Protein AF-A0A662HKM4-F1 (afdb_monomer_lite)

Secondary structure (DSSP, 8-state):
--HHHHHHHT--GGG--PPB-SSS--EEEEEEETTEEEEEEEETTEEEEEEEEEETTEEEEEEEEEEP-

Foldseek 3Di:
DDQLVVLVVPDDPVPDDWDEDDPDTDWAWSDDDPQKTWIWHQHPNFIWIKIWGDDPPDIDIDTDDTDDD

pLDDT: mean 87.0, std 7.37, range [57.56, 94.31]

Sequence (69 aa):
MNRALRALEELNIAELELREYDETGDHVMLAEAYPNYIKLVRHAGRYMVIAGLWRQSRAEEVYVALLEE

Radius of gyration: 11.88 Å; chains: 1; bounding box: 29×28×30 Å

Structure (mmCIF, N/CA/C/O backbone):
data_AF-A0A662HKM4-F1
#
_entry.id   AF-A0A662HKM4-F1
#
loop_
_atom_site.group_PDB
_atom_site.id
_atom_site.type_symbol
_atom_site.label_atom_id
_atom_site.label_alt_id
_atom_site.label_comp_id
_atom_site.label_asym_id
_atom_site.label_entity_id
_atom_site.label_seq_id
_atom_site.pdbx_PDB_ins_code
_atom_site.Cartn_x
_atom_site.Cartn_y
_atom_site.Cartn_z
_atom_site.occupancy
_atom_site.B_iso_or_equiv
_atom_site.auth_seq_id
_atom_site.auth_comp_id
_atom_site.auth_asym_id
_atom_site.auth_atom_id
_atom_site.pdbx_PDB_model_num
ATOM 1 N N . MET A 1 1 ? 1.210 9.283 -19.132 1.00 57.56 1 MET A N 1
ATOM 2 C CA . MET A 1 1 ? 0.775 9.352 -17.720 1.00 57.56 1 MET A CA 1
ATOM 3 C C . MET A 1 1 ? 1.169 8.048 -17.039 1.00 57.56 1 MET A C 1
ATOM 5 O O . MET A 1 1 ? 1.030 7.009 -17.675 1.00 57.56 1 MET A O 1
ATOM 9 N N . ASN A 1 2 ? 1.753 8.088 -15.838 1.00 76.81 2 ASN A N 1
ATOM 10 C CA . ASN A 1 2 ? 2.244 6.891 -15.139 1.00 76.81 2 ASN A CA 1
ATOM 11 C C . ASN A 1 2 ? 1.053 6.027 -14.670 1.00 76.81 2 ASN A C 1
ATOM 13 O O . ASN A 1 2 ? 0.088 6.570 -14.139 1.00 76.81 2 ASN A O 1
ATOM 17 N N . ARG A 1 3 ? 1.110 4.702 -14.867 1.00 80.00 3 ARG A N 1
ATOM 18 C CA . ARG A 1 3 ? 0.038 3.750 -14.511 1.00 80.00 3 ARG A CA 1
ATOM 19 C C . ARG A 1 3 ? -0.358 3.837 -13.033 1.00 80.00 3 ARG A C 1
ATOM 21 O O . ARG A 1 3 ? -1.545 3.800 -12.739 1.00 80.00 3 ARG A O 1
ATOM 28 N N . ALA A 1 4 ? 0.620 4.026 -12.143 1.00 76.62 4 ALA A N 1
ATOM 29 C CA . ALA A 1 4 ? 0.381 4.191 -10.707 1.00 76.62 4 ALA A CA 1
ATOM 30 C C . ALA A 1 4 ? -0.467 5.429 -10.395 1.00 76.62 4 ALA A C 1
ATOM 32 O O . ALA A 1 4 ? -1.361 5.381 -9.559 1.00 76.62 4 ALA A O 1
ATOM 33 N N . LEU A 1 5 ? -0.175 6.534 -11.088 1.00 77.38 5 LEU A N 1
ATOM 34 C CA . LEU A 1 5 ? -0.846 7.810 -10.866 1.00 77.38 5 LEU A CA 1
ATOM 35 C C . LEU A 1 5 ? -2.317 7.717 -11.271 1.00 77.38 5 LEU A C 1
ATOM 37 O O . LEU A 1 5 ? -3.185 8.114 -10.511 1.00 77.38 5 LEU A O 1
ATOM 41 N N . ARG A 1 6 ? -2.591 7.084 -12.418 1.00 84.44 6 ARG A N 1
ATOM 42 C CA . ARG A 1 6 ? -3.960 6.832 -12.875 1.00 84.44 6 ARG A CA 1
ATOM 43 C C . ARG A 1 6 ? -4.730 5.923 -11.913 1.00 84.44 6 ARG A C 1
ATOM 45 O O . ARG A 1 6 ? -5.881 6.199 -11.617 1.00 84.44 6 ARG A O 1
ATOM 52 N N . ALA A 1 7 ? -4.091 4.861 -11.414 1.00 83.38 7 ALA A N 1
ATOM 53 C CA . ALA A 1 7 ? -4.717 3.968 -10.442 1.00 83.38 7 ALA A CA 1
ATOM 54 C C . ALA A 1 7 ? -5.085 4.702 -9.145 1.00 83.38 7 ALA A C 1
ATOM 56 O O . ALA A 1 7 ? -6.144 4.435 -8.598 1.00 83.38 7 ALA A O 1
ATOM 57 N N . LEU A 1 8 ? -4.242 5.632 -8.680 1.00 80.81 8 LEU A N 1
ATOM 58 C CA . LEU A 1 8 ? -4.539 6.490 -7.529 1.00 80.81 8 LEU A CA 1
ATOM 59 C C . LEU A 1 8 ? -5.672 7.484 -7.813 1.00 80.81 8 LEU A C 1
ATOM 61 O O . LEU A 1 8 ? -6.536 7.656 -6.966 1.00 80.81 8 LEU A O 1
ATOM 65 N N . GLU A 1 9 ? -5.677 8.119 -8.986 1.00 84.00 9 GLU A N 1
ATOM 66 C CA . GLU A 1 9 ? -6.720 9.076 -9.394 1.00 84.00 9 GLU A CA 1
ATOM 67 C C . GLU A 1 9 ? -8.110 8.430 -9.497 1.00 84.00 9 GLU A C 1
ATOM 69 O O . GLU A 1 9 ? -9.116 9.083 -9.237 1.00 84.00 9 GLU A O 1
ATOM 74 N N . GLU A 1 10 ? -8.172 7.157 -9.887 1.00 86.38 10 GLU A N 1
ATOM 75 C CA . GLU A 1 10 ? -9.417 6.391 -10.019 1.00 86.38 10 GLU A CA 1
ATOM 76 C C . GLU A 1 10 ? -9.853 5.729 -8.691 1.00 86.38 10 GLU A C 1
ATOM 78 O O . GLU A 1 10 ? -10.957 5.189 -8.608 1.00 86.38 10 GLU A O 1
ATOM 83 N N . LEU A 1 11 ? -9.011 5.757 -7.651 1.00 86.56 11 LEU A N 1
ATOM 84 C CA . LEU A 1 11 ? -9.257 5.089 -6.372 1.00 86.56 11 LEU A CA 1
ATOM 85 C C . LEU A 1 11 ? -10.104 5.962 -5.434 1.00 86.56 11 LEU A C 1
ATOM 87 O O . LEU A 1 11 ? -9.700 7.067 -5.077 1.00 86.56 11 LEU A O 1
ATOM 91 N N . ASN A 1 12 ? -11.223 5.433 -4.933 1.00 87.25 12 ASN A N 1
ATOM 92 C CA . ASN A 1 12 ? -11.937 6.051 -3.816 1.00 87.25 12 ASN A CA 1
ATOM 93 C C . ASN A 1 12 ? -11.461 5.451 -2.485 1.00 87.25 12 ASN A C 1
ATOM 95 O O . ASN A 1 12 ? -11.871 4.359 -2.100 1.00 87.25 12 ASN A O 1
ATOM 99 N N . ILE A 1 13 ? -10.585 6.167 -1.776 1.00 81.31 13 ILE A N 1
ATOM 100 C CA . ILE A 1 13 ? -9.972 5.690 -0.523 1.00 81.31 13 ILE A CA 1
ATOM 101 C C . ILE A 1 13 ? -11.020 5.457 0.571 1.00 81.31 13 ILE A C 1
ATOM 103 O O . ILE A 1 13 ? -10.875 4.523 1.357 1.00 81.31 13 ILE A O 1
ATOM 107 N N . ALA A 1 14 ? -12.090 6.256 0.594 1.00 81.12 14 ALA A N 1
ATOM 108 C CA . ALA A 1 14 ? -13.151 6.150 1.596 1.00 81.12 14 ALA A CA 1
ATOM 109 C C . ALA A 1 14 ? -13.962 4.845 1.484 1.00 81.12 14 ALA A C 1
ATOM 111 O O . ALA A 1 14 ? -14.610 4.441 2.444 1.00 81.12 14 ALA A O 1
ATOM 112 N N . GLU A 1 15 ? -13.924 4.183 0.326 1.00 87.31 15 GLU A N 1
ATOM 113 C CA . GLU A 1 15 ? -14.595 2.899 0.087 1.00 87.31 15 GLU A CA 1
ATOM 114 C C . GLU A 1 15 ? -13.682 1.694 0.341 1.00 87.31 15 GLU A C 1
ATOM 116 O O . GLU A 1 15 ? -14.124 0.548 0.254 1.00 87.31 15 GLU A O 1
ATOM 121 N N . LEU A 1 16 ? -12.400 1.922 0.643 1.00 86.50 16 LEU A N 1
ATOM 122 C CA . LEU A 1 16 ? -11.479 0.838 0.945 1.00 86.50 16 LEU A CA 1
ATOM 123 C C . LEU A 1 16 ? -11.654 0.358 2.386 1.00 86.50 16 LEU A C 1
ATOM 125 O O . LEU A 1 16 ? -11.696 1.143 3.330 1.00 86.50 16 LEU A O 1
ATOM 129 N N . GLU A 1 17 ? -11.663 -0.961 2.553 1.00 88.50 17 GLU A N 1
ATOM 130 C CA . GLU A 1 17 ? -11.650 -1.634 3.853 1.00 88.50 17 GLU A CA 1
ATOM 131 C C . GLU A 1 17 ? -10.463 -2.602 3.923 1.00 88.50 17 GLU A C 1
ATOM 133 O O . GLU A 1 17 ? -10.616 -3.820 3.982 1.00 88.50 17 GLU A O 1
ATOM 138 N N . LEU A 1 18 ? -9.243 -2.059 3.866 1.00 89.88 18 LEU A N 1
ATOM 139 C CA . LEU A 1 18 ? -8.031 -2.875 3.977 1.00 89.88 18 LEU A CA 1
ATOM 140 C C . LEU A 1 18 ? -7.790 -3.303 5.427 1.00 89.88 18 LEU A C 1
ATOM 142 O O . LEU A 1 18 ? -7.879 -2.483 6.350 1.00 89.88 18 LEU A O 1
ATOM 146 N N . ARG A 1 19 ? -7.415 -4.573 5.620 1.00 91.62 19 ARG A N 1
ATOM 147 C CA . ARG A 1 19 ? -6.851 -5.051 6.888 1.00 91.62 19 ARG A CA 1
ATOM 148 C C . ARG A 1 19 ? -5.456 -4.474 7.119 1.00 91.62 19 ARG A C 1
ATOM 150 O O . ARG A 1 19 ? -4.729 -4.175 6.174 1.00 91.62 19 ARG A O 1
ATOM 157 N N . GLU A 1 20 ? -5.106 -4.354 8.395 1.00 92.25 20 GLU A N 1
ATOM 158 C CA . GLU A 1 20 ? -3.828 -3.816 8.852 1.00 92.25 20 GLU A CA 1
ATOM 159 C C . GLU A 1 20 ? -2.638 -4.587 8.260 1.00 92.25 20 GLU A C 1
ATOM 161 O O . GLU A 1 20 ? -2.610 -5.816 8.268 1.00 92.25 20 GLU A O 1
ATOM 166 N N . TYR A 1 21 ? -1.666 -3.848 7.736 1.00 88.31 21 TYR A N 1
ATOM 167 C CA . TYR A 1 21 ? -0.498 -4.361 7.041 1.00 88.31 21 TYR A CA 1
ATOM 168 C C . TYR A 1 21 ? 0.685 -4.509 8.001 1.00 88.31 21 TYR A C 1
ATOM 170 O O . TYR A 1 21 ? 1.335 -3.524 8.359 1.00 88.31 21 TYR A O 1
ATOM 178 N N . ASP A 1 22 ? 0.944 -5.750 8.415 1.00 81.69 22 ASP A N 1
ATOM 179 C CA . ASP A 1 22 ? 2.112 -6.181 9.188 1.00 81.69 22 ASP A CA 1
ATOM 180 C C . ASP A 1 22 ? 2.930 -7.256 8.438 1.00 81.69 22 ASP A C 1
ATOM 182 O O . ASP A 1 22 ? 4.001 -6.972 7.909 1.00 81.69 22 ASP A O 1
ATOM 186 N N . GLU A 1 23 ? 2.395 -8.469 8.323 1.00 74.19 23 GLU A N 1
ATOM 187 C CA . GLU A 1 23 ? 2.940 -9.629 7.618 1.00 74.19 23 GLU A CA 1
ATOM 188 C C . GLU A 1 23 ? 1.918 -10.222 6.630 1.00 74.19 23 GLU A C 1
ATOM 190 O O . GLU A 1 23 ? 2.310 -10.810 5.623 1.00 74.19 23 GLU A O 1
ATOM 195 N N . THR A 1 24 ? 0.607 -10.078 6.891 1.00 75.75 24 THR A N 1
ATOM 196 C CA . THR A 1 24 ? -0.461 -10.724 6.087 1.00 75.75 24 THR A CA 1
ATOM 197 C C . THR A 1 24 ? -1.657 -9.823 5.753 1.00 75.75 24 THR A C 1
ATOM 199 O O . THR A 1 24 ? -2.704 -10.309 5.313 1.00 75.75 24 THR A O 1
ATOM 202 N N . GLY A 1 25 ? -1.511 -8.512 5.954 1.00 84.38 25 GLY A N 1
ATOM 203 C CA . GLY A 1 25 ? -2.552 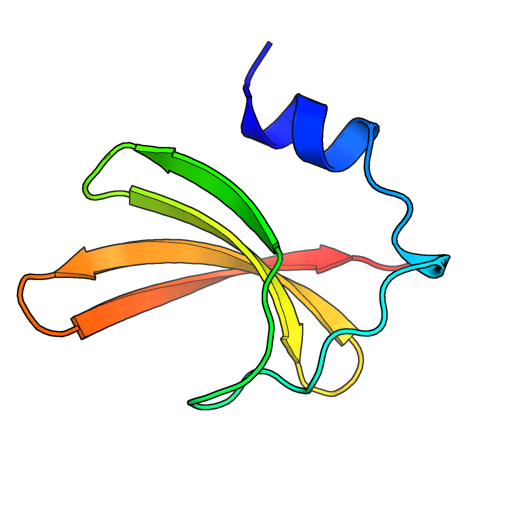-7.531 5.652 1.00 84.38 25 GLY A CA 1
ATOM 204 C C . GLY A 1 25 ? -2.887 -7.400 4.167 1.00 84.38 25 GLY A C 1
ATOM 205 O O . GLY A 1 25 ? -2.163 -7.869 3.283 1.00 84.38 25 GLY A O 1
ATOM 206 N N . ASP A 1 26 ? -3.995 -6.713 3.895 1.00 91.69 26 ASP A N 1
ATOM 207 C CA . ASP A 1 26 ? -4.436 -6.457 2.526 1.00 91.69 26 ASP A CA 1
ATOM 208 C C . ASP A 1 26 ? -3.659 -5.294 1.903 1.00 91.69 26 ASP A C 1
ATOM 210 O O . ASP A 1 26 ? -3.121 -4.418 2.585 1.00 91.69 26 ASP A O 1
ATOM 214 N N . HIS A 1 27 ? -3.611 -5.273 0.575 1.00 92.75 27 HIS A N 1
ATOM 215 C CA . HIS A 1 27 ? -3.017 -4.177 -0.175 1.00 92.75 27 HIS A CA 1
ATOM 216 C C . HIS A 1 27 ? -3.695 -4.003 -1.529 1.00 92.75 27 HIS A C 1
ATOM 218 O O . HIS A 1 27 ? -4.238 -4.949 -2.099 1.00 92.75 27 HIS A O 1
ATOM 224 N N . VAL A 1 28 ? -3.594 -2.795 -2.078 1.00 92.62 28 VAL A N 1
ATOM 225 C CA . VAL A 1 28 ? -3.955 -2.506 -3.468 1.00 92.62 28 VAL A CA 1
ATOM 226 C C . VAL A 1 28 ? -2.680 -2.250 -4.252 1.00 92.62 28 VAL A C 1
ATOM 228 O O . VAL A 1 28 ? -1.922 -1.334 -3.936 1.00 92.62 28 VAL A O 1
ATOM 231 N N . MET A 1 29 ? -2.433 -3.050 -5.286 1.00 92.62 29 MET A N 1
ATOM 232 C CA . MET A 1 29 ? -1.300 -2.828 -6.179 1.00 92.62 29 MET A CA 1
ATOM 233 C C . MET A 1 29 ? -1.599 -1.658 -7.121 1.00 92.62 29 MET A C 1
ATOM 235 O O . MET A 1 29 ? -2.512 -1.731 -7.941 1.00 92.62 29 MET A O 1
ATOM 239 N N . LEU A 1 30 ? -0.817 -0.584 -7.021 1.00 92.06 30 LEU A N 1
ATOM 240 C CA . LEU A 1 30 ? -0.979 0.620 -7.841 1.00 92.06 30 LEU A CA 1
ATOM 241 C C . LEU A 1 30 ? -0.158 0.518 -9.129 1.00 92.06 30 LEU A C 1
ATOM 243 O O . LEU A 1 30 ? -0.611 0.896 -10.210 1.00 92.06 30 LEU A O 1
ATOM 247 N N . ALA A 1 31 ? 1.056 -0.024 -9.032 1.00 91.44 31 ALA A N 1
ATOM 248 C CA . ALA A 1 31 ? 1.872 -0.372 -10.185 1.00 91.44 31 ALA A CA 1
ATOM 249 C C . ALA A 1 31 ? 2.867 -1.475 -9.852 1.00 91.44 31 ALA A C 1
ATOM 251 O O . ALA A 1 3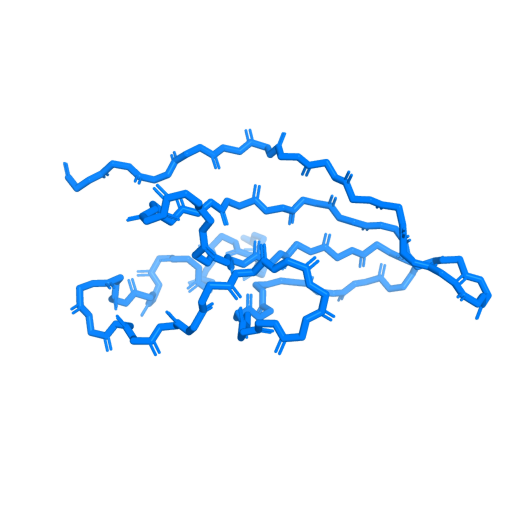1 ? 3.422 -1.516 -8.762 1.00 91.44 31 ALA A O 1
ATOM 252 N N . GLU A 1 32 ? 3.163 -2.307 -10.842 1.00 91.69 32 GLU A N 1
ATOM 253 C CA . GLU A 1 32 ? 4.177 -3.346 -10.741 1.00 91.69 32 GLU A CA 1
ATOM 254 C C . GLU A 1 32 ? 4.987 -3.397 -12.036 1.00 91.69 32 GLU A C 1
ATOM 256 O O . GLU A 1 32 ? 4.438 -3.376 -13.142 1.00 91.69 32 GLU A O 1
ATOM 261 N N . ALA A 1 33 ? 6.306 -3.422 -11.884 1.00 89.50 33 ALA A N 1
ATOM 262 C CA . ALA A 1 33 ? 7.284 -3.550 -12.949 1.00 89.50 33 ALA A CA 1
ATOM 263 C C . ALA A 1 33 ? 8.524 -4.251 -12.384 1.00 89.50 33 ALA A C 1
ATOM 265 O O . ALA A 1 33 ? 9.407 -3.597 -11.825 1.00 89.50 33 ALA A O 1
ATOM 266 N N . TYR A 1 34 ? 8.573 -5.581 -12.519 1.00 87.00 34 TYR A N 1
ATOM 267 C CA . TYR A 1 34 ? 9.597 -6.413 -11.886 1.00 87.00 34 TYR A CA 1
ATOM 268 C C . TYR A 1 34 ? 11.019 -5.855 -12.101 1.00 87.00 34 TYR A C 1
ATOM 270 O O . TYR A 1 34 ? 11.400 -5.575 -13.241 1.00 87.00 34 TYR A O 1
ATOM 278 N N . PRO A 1 35 ? 11.821 -5.708 -11.031 1.00 92.19 35 PRO A N 1
ATOM 279 C CA . PRO A 1 35 ? 11.558 -6.161 -9.657 1.00 92.19 35 PRO A CA 1
ATOM 280 C C . PRO A 1 35 ? 10.799 -5.161 -8.762 1.00 92.19 35 PRO A C 1
ATOM 282 O O . PRO A 1 35 ? 10.615 -5.437 -7.585 1.00 92.19 35 PRO A O 1
ATOM 285 N N . ASN A 1 36 ? 10.372 -4.007 -9.267 1.00 93.88 36 ASN A N 1
ATOM 286 C CA . ASN A 1 36 ? 9.808 -2.917 -8.468 1.00 93.88 36 ASN A CA 1
ATOM 287 C C . ASN A 1 36 ? 8.275 -2.922 -8.452 1.00 93.88 36 ASN A C 1
ATOM 289 O O . ASN A 1 36 ? 7.632 -3.354 -9.410 1.00 93.88 36 ASN A O 1
ATOM 293 N N . TYR A 1 37 ? 7.684 -2.350 -7.409 1.00 93.19 37 TYR A N 1
ATOM 294 C CA . TYR A 1 37 ? 6.246 -2.108 -7.335 1.00 93.19 37 TYR A CA 1
ATOM 295 C C . TYR A 1 37 ? 5.901 -0.948 -6.397 1.00 93.19 37 TYR A C 1
ATOM 297 O O . TYR A 1 37 ? 6.727 -0.483 -5.611 1.00 93.19 37 TYR A O 1
ATOM 305 N N . ILE A 1 38 ? 4.657 -0.483 -6.498 1.00 93.31 38 ILE A N 1
ATOM 306 C CA . ILE A 1 38 ? 4.041 0.524 -5.639 1.00 93.31 38 ILE A CA 1
ATOM 307 C C . ILE A 1 38 ? 2.666 0.003 -5.225 1.00 93.31 38 ILE A C 1
ATOM 309 O O . ILE A 1 38 ? 1.871 -0.389 -6.083 1.00 93.31 38 ILE A O 1
ATOM 313 N N . LYS A 1 39 ? 2.365 0.039 -3.929 1.00 93.38 39 LYS A N 1
ATOM 314 C CA . LYS A 1 39 ? 1.077 -0.392 -3.377 1.00 93.38 39 LYS A CA 1
ATOM 315 C C . LYS A 1 39 ? 0.543 0.571 -2.324 1.00 93.38 39 LYS A C 1
ATOM 317 O O . LYS A 1 39 ? 1.312 1.290 -1.690 1.00 93.38 39 LYS A O 1
ATOM 322 N N . LEU A 1 40 ? -0.769 0.543 -2.136 1.00 93.50 40 LEU A N 1
ATOM 323 C CA . LEU A 1 40 ? -1.465 1.167 -1.019 1.00 93.50 40 LEU A CA 1
ATOM 324 C C . LEU A 1 40 ? -1.742 0.110 0.053 1.00 93.50 40 LEU A C 1
ATOM 326 O O . LEU A 1 40 ? -2.201 -0.987 -0.270 1.00 93.50 40 LEU A O 1
ATOM 330 N N . VAL A 1 41 ? -1.494 0.451 1.313 1.00 93.75 41 VAL A N 1
ATOM 331 C CA . VAL A 1 41 ? -1.779 -0.392 2.481 1.00 93.75 41 VAL A CA 1
ATOM 332 C C . VAL A 1 41 ? -2.470 0.414 3.576 1.00 93.75 41 VAL A C 1
ATOM 334 O O . VAL A 1 41 ? -2.435 1.646 3.549 1.00 93.75 41 VAL A O 1
ATOM 337 N N . ARG A 1 42 ? -3.041 -0.274 4.570 1.00 92.81 42 ARG A N 1
ATOM 338 C CA . ARG A 1 42 ? -3.441 0.330 5.845 1.00 92.81 42 ARG A CA 1
ATOM 339 C C . ARG A 1 42 ? -2.434 -0.048 6.927 1.00 92.81 42 ARG A C 1
ATOM 341 O O . ARG A 1 42 ? -2.240 -1.229 7.170 1.00 92.81 42 ARG A O 1
ATOM 348 N N . HIS A 1 43 ? -1.784 0.926 7.551 1.00 91.56 43 HIS A N 1
ATOM 349 C CA . HIS A 1 43 ? -0.817 0.705 8.624 1.00 91.56 43 HIS A CA 1
ATOM 350 C C . HIS A 1 43 ? -0.902 1.809 9.687 1.00 91.56 43 HIS A C 1
ATOM 352 O O . HIS A 1 43 ? -1.128 2.980 9.381 1.00 91.56 43 HIS A O 1
ATOM 358 N N . ALA A 1 44 ? -0.752 1.426 10.949 1.00 89.69 44 ALA A N 1
ATOM 359 C CA . ALA A 1 44 ? -1.119 2.180 12.139 1.00 89.69 44 ALA A CA 1
ATOM 360 C C . ALA A 1 44 ? -2.493 2.873 12.021 1.00 89.69 44 ALA A C 1
ATOM 362 O O . ALA A 1 44 ? -2.658 4.023 12.435 1.00 89.69 44 ALA A O 1
ATOM 363 N N . GLY A 1 45 ? -3.478 2.199 11.414 1.00 89.75 45 GLY A N 1
ATOM 364 C CA . GLY A 1 45 ? -4.813 2.752 11.175 1.00 89.75 45 GLY A CA 1
ATOM 365 C C . GLY A 1 45 ? -4.899 3.830 10.085 1.00 89.75 45 GLY A C 1
ATOM 366 O O . GLY A 1 45 ? -5.959 4.438 9.947 1.00 89.75 45 GLY A O 1
ATOM 367 N N . ARG A 1 46 ? -3.835 4.061 9.307 1.00 90.06 46 ARG A N 1
ATOM 368 C CA . ARG A 1 46 ? -3.765 5.076 8.242 1.00 90.06 46 ARG A CA 1
ATOM 369 C C . ARG A 1 46 ? -3.471 4.454 6.883 1.00 90.06 46 ARG A C 1
ATOM 371 O O . ARG A 1 46 ? -2.819 3.417 6.807 1.00 90.06 46 ARG A O 1
ATOM 378 N N . TYR A 1 47 ? -3.890 5.112 5.808 1.00 91.62 47 TYR A N 1
ATOM 379 C CA . TYR A 1 47 ? -3.523 4.704 4.454 1.00 91.62 47 TYR A CA 1
ATOM 380 C C . TYR A 1 47 ? -2.119 5.197 4.091 1.00 91.62 47 TYR A C 1
ATOM 382 O O . TYR A 1 47 ? -1.784 6.370 4.266 1.00 91.62 47 TYR A O 1
ATOM 390 N N . MET A 1 48 ? -1.282 4.290 3.590 1.00 92.25 48 MET A N 1
ATOM 391 C CA . MET A 1 48 ? 0.116 4.563 3.259 1.00 92.25 48 MET A CA 1
ATOM 392 C C . MET A 1 48 ? 0.475 4.003 1.888 1.00 92.25 48 MET A C 1
ATOM 394 O O . MET A 1 48 ? 0.063 2.900 1.529 1.00 92.25 48 MET A O 1
ATOM 398 N N . VAL A 1 49 ? 1.295 4.743 1.143 1.00 92.69 49 VAL A N 1
ATOM 399 C CA . VAL A 1 49 ? 1.899 4.261 -0.103 1.00 92.69 49 VAL A CA 1
ATOM 400 C C . VAL A 1 49 ? 3.278 3.697 0.197 1.00 92.69 49 VAL A C 1
ATOM 402 O O . VAL A 1 49 ? 4.138 4.376 0.766 1.00 92.69 49 VAL A O 1
ATOM 405 N N . ILE A 1 50 ? 3.487 2.459 -0.233 1.00 93.44 50 ILE A N 1
ATOM 406 C CA . ILE A 1 50 ? 4.748 1.736 -0.135 1.00 93.44 50 ILE A CA 1
ATOM 407 C C . ILE A 1 50 ? 5.328 1.574 -1.537 1.00 93.44 50 ILE A C 1
ATOM 409 O O . ILE A 1 50 ? 4.628 1.143 -2.454 1.00 93.44 50 ILE A O 1
ATOM 413 N N . ALA A 1 51 ? 6.616 1.873 -1.688 1.00 93.88 51 ALA A N 1
ATOM 414 C CA . ALA A 1 51 ? 7.410 1.396 -2.812 1.00 93.88 51 ALA A CA 1
ATOM 415 C C . ALA A 1 51 ? 8.227 0.196 -2.348 1.00 93.88 51 ALA A C 1
ATOM 417 O O . ALA A 1 51 ? 8.825 0.221 -1.270 1.00 93.88 51 ALA A O 1
ATOM 418 N N . GLY A 1 52 ? 8.251 -0.849 -3.162 1.00 93.81 52 GLY A N 1
ATOM 419 C CA . GLY A 1 52 ? 8.945 -2.073 -2.820 1.00 93.81 52 GLY A CA 1
ATOM 420 C C . GLY A 1 52 ? 9.741 -2.653 -3.973 1.00 93.81 52 GLY A C 1
ATOM 421 O O . GLY A 1 52 ? 9.533 -2.341 -5.148 1.00 93.81 52 GLY A O 1
ATOM 422 N N . LEU A 1 53 ? 10.678 -3.510 -3.590 1.00 94.31 53 LEU A N 1
ATOM 423 C CA . LEU A 1 53 ? 11.554 -4.257 -4.467 1.00 94.31 53 LEU A CA 1
ATOM 424 C C . LEU A 1 53 ? 11.453 -5.742 -4.118 1.00 94.31 53 LEU A C 1
ATOM 426 O O . LEU A 1 53 ? 11.804 -6.165 -3.015 1.00 94.31 53 LEU A O 1
ATOM 430 N N . TRP A 1 54 ? 11.011 -6.546 -5.076 1.00 92.31 54 TRP A N 1
ATOM 431 C CA . TRP A 1 54 ? 11.055 -7.995 -4.986 1.00 92.31 54 TRP A CA 1
ATOM 432 C C . TRP A 1 54 ? 12.508 -8.478 -5.050 1.00 92.31 54 TRP A C 1
ATOM 434 O O . TRP A 1 54 ? 13.234 -8.263 -6.023 1.00 92.31 54 TRP A O 1
ATOM 444 N N . ARG A 1 55 ? 12.936 -9.175 -4.003 1.00 88.81 55 ARG A N 1
ATOM 445 C CA . ARG A 1 55 ? 14.118 -10.038 -3.983 1.00 88.81 55 ARG A CA 1
ATOM 446 C C . ARG A 1 55 ? 13.636 -11.482 -4.008 1.00 88.81 55 ARG A C 1
ATOM 448 O O . ARG A 1 55 ? 12.573 -11.777 -3.481 1.00 88.81 55 ARG A O 1
ATOM 455 N N . GLN A 1 56 ? 14.447 -12.376 -4.569 1.00 85.06 56 GLN A N 1
ATOM 456 C CA . GLN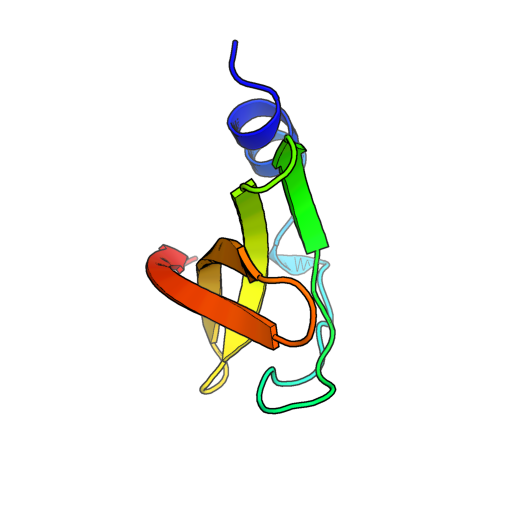 A 1 56 ? 14.147 -13.805 -4.768 1.00 85.06 56 GLN A CA 1
ATOM 457 C C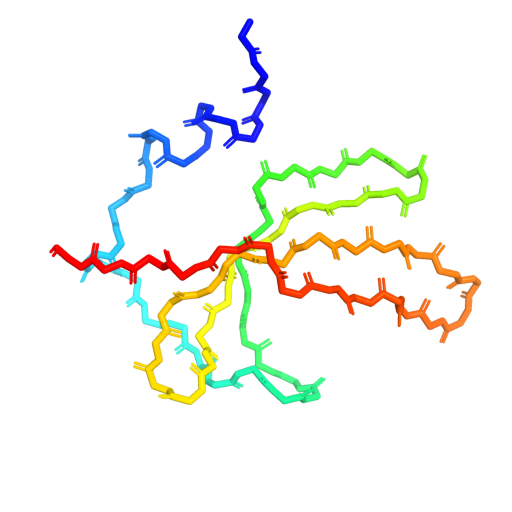 . GLN A 1 56 ? 13.169 -14.420 -3.746 1.00 85.06 56 GLN A C 1
ATOM 459 O O . GLN A 1 56 ? 12.161 -14.985 -4.150 1.00 85.06 56 GLN A O 1
ATOM 464 N N . SER A 1 57 ? 13.448 -14.281 -2.444 1.00 85.38 57 SER A N 1
ATOM 465 C CA . SER A 1 57 ? 12.621 -14.829 -1.361 1.00 85.38 57 SER A CA 1
ATOM 466 C C . SER A 1 57 ? 12.045 -13.786 -0.390 1.00 85.38 57 SER A C 1
ATOM 468 O O . SER A 1 57 ? 11.549 -14.172 0.665 1.00 85.38 57 SER A O 1
ATOM 470 N N . ARG A 1 58 ? 12.171 -12.479 -0.662 1.00 85.62 58 ARG A N 1
ATOM 471 C CA . ARG A 1 58 ? 11.710 -11.415 0.254 1.00 85.62 58 ARG A CA 1
ATOM 472 C C . ARG A 1 58 ? 11.365 -10.119 -0.474 1.00 85.62 58 ARG A C 1
ATOM 474 O O . ARG A 1 58 ? 11.912 -9.843 -1.533 1.00 85.62 58 ARG A O 1
ATOM 481 N N . ALA A 1 59 ? 10.535 -9.281 0.129 1.00 88.19 59 ALA A N 1
ATOM 482 C CA . ALA A 1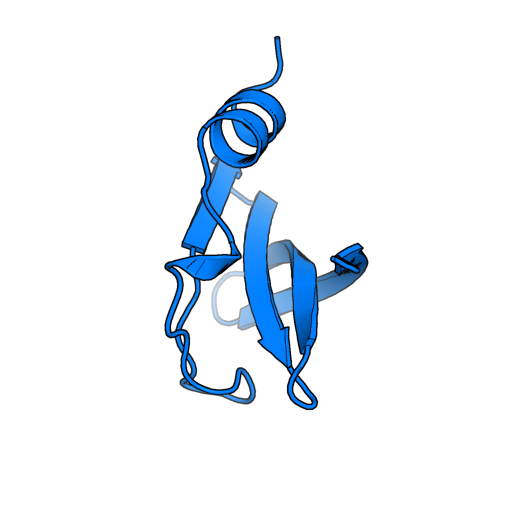 59 ? 10.350 -7.901 -0.309 1.00 88.19 59 ALA A CA 1
ATOM 483 C C . ALA A 1 59 ? 11.201 -6.946 0.541 1.00 88.19 59 ALA A C 1
ATOM 485 O O . ALA A 1 59 ? 11.334 -7.134 1.748 1.00 88.19 59 ALA A O 1
ATOM 486 N N . GLU A 1 60 ? 11.781 -5.929 -0.091 1.00 91.88 60 GLU A N 1
ATOM 487 C CA . GLU A 1 60 ? 12.352 -4.758 0.583 1.00 91.88 60 GLU A CA 1
ATOM 488 C C . GLU A 1 60 ? 11.413 -3.577 0.325 1.00 91.88 60 GLU A C 1
ATOM 490 O O . GLU A 1 60 ? 11.222 -3.198 -0.828 1.00 91.88 60 GLU A O 1
ATOM 495 N N . GLU A 1 61 ? 10.799 -3.029 1.373 1.00 92.50 61 GLU A N 1
ATOM 496 C CA . GLU A 1 61 ? 9.732 -2.026 1.280 1.00 92.50 61 GLU A CA 1
ATOM 497 C C . GLU A 1 61 ? 10.094 -0.747 2.036 1.00 92.50 61 GLU A C 1
ATOM 499 O O . GLU A 1 61 ? 10.708 -0.792 3.103 1.00 92.50 61 GLU A O 1
ATOM 504 N N . VAL A 1 62 ? 9.694 0.401 1.486 1.00 91.44 62 VAL A N 1
ATOM 505 C CA . VAL A 1 62 ? 9.838 1.716 2.117 1.00 91.44 62 VAL A CA 1
ATOM 506 C C . VAL A 1 62 ? 8.533 2.502 2.036 1.00 91.44 62 VAL A C 1
ATOM 508 O O . VAL A 1 62 ? 7.856 2.508 1.005 1.00 91.44 62 VAL A O 1
ATOM 511 N N . TYR A 1 63 ? 8.198 3.201 3.121 1.00 89.69 63 TYR A N 1
ATOM 512 C CA . TYR A 1 63 ? 7.097 4.160 3.133 1.00 89.69 63 TYR A CA 1
ATOM 513 C C . TYR A 1 63 ? 7.468 5.390 2.311 1.00 89.69 63 TYR A C 1
ATOM 515 O O . TYR A 1 63 ? 8.512 6.004 2.533 1.00 89.69 63 TYR A O 1
ATOM 523 N N . VAL A 1 64 ? 6.605 5.748 1.365 1.00 87.94 64 VAL A N 1
ATOM 524 C CA . VAL A 1 64 ? 6.840 6.865 0.441 1.00 87.94 64 VAL A CA 1
ATOM 525 C C . VAL A 1 64 ? 5.959 8.053 0.787 1.00 87.94 64 VAL A C 1
ATOM 527 O O . VAL A 1 64 ? 6.411 9.192 0.713 1.00 87.94 64 VAL A O 1
ATOM 530 N N . ALA A 1 65 ? 4.708 7.796 1.170 1.00 86.00 65 ALA A N 1
ATOM 531 C CA . ALA A 1 65 ? 3.756 8.843 1.505 1.00 86.00 65 ALA A CA 1
ATOM 532 C C . ALA A 1 65 ? 2.674 8.343 2.466 1.00 86.00 65 ALA A C 1
ATOM 534 O O . ALA A 1 65 ? 2.307 7.164 2.460 1.00 86.00 65 ALA A O 1
ATOM 535 N N . LEU A 1 66 ? 2.149 9.283 3.249 1.00 84.12 66 LEU A N 1
ATOM 536 C CA . LEU A 1 66 ? 0.891 9.159 3.973 1.00 84.12 66 LEU A CA 1
ATOM 537 C C . LEU A 1 66 ? -0.226 9.733 3.094 1.00 84.12 66 LEU A C 1
ATOM 539 O O . LEU A 1 66 ? -0.008 10.756 2.443 1.00 84.12 66 LEU A O 1
ATOM 543 N N . LEU A 1 67 ? -1.401 9.107 3.094 1.00 78.75 67 LEU A N 1
ATOM 544 C CA . LEU A 1 67 ? -2.607 9.736 2.568 1.00 78.75 67 LEU A CA 1
ATOM 545 C C . LEU A 1 67 ? -3.446 10.242 3.739 1.00 78.75 67 LEU A C 1
ATOM 547 O O . LEU A 1 67 ? -3.845 9.467 4.609 1.00 78.75 67 LEU A O 1
ATOM 551 N N . GLU A 1 68 ? -3.662 11.553 3.756 1.00 71.50 68 GLU A N 1
ATOM 552 C CA . GLU A 1 68 ? -4.614 12.230 4.635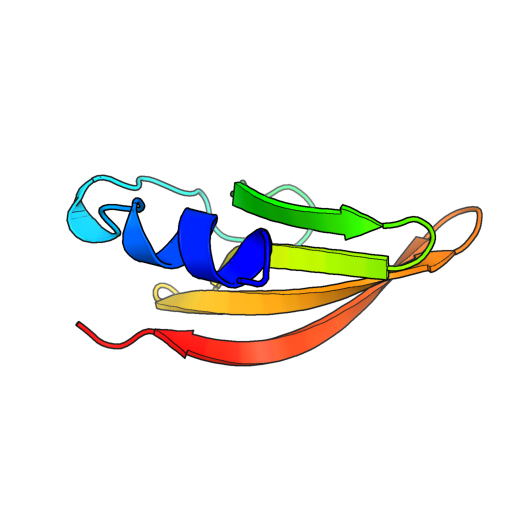 1.00 71.50 68 GLU A CA 1
ATOM 553 C C . GLU A 1 68 ? -5.870 12.540 3.810 1.00 71.50 68 GLU A C 1
ATOM 555 O O . GLU A 1 68 ? -5.757 12.804 2.610 1.00 71.50 68 GLU A O 1
ATOM 560 N N . GLU A 1 69 ? -7.044 12.425 4.438 1.00 59.69 69 GLU A N 1
ATOM 561 C CA . GLU A 1 69 ? -8.333 12.812 3.838 1.00 59.69 69 GLU A CA 1
ATOM 562 C C . GLU A 1 69 ? -8.416 14.318 3.556 1.00 59.69 69 GLU A C 1
ATOM 564 O O . GLU A 1 69 ? -7.897 15.112 4.379 1.00 59.69 69 GLU A O 1
#